Protein AF-A0A646KCJ1-F1 (afdb_monomer_lite)

Sequence (82 aa):
MIVLVRCQGKGTIKVTVRPVNSSFPLDCVDGEVVTTYNQLALRGVEKKGTVSVQAPSGVRWSMTIGRGEPASLHDSGDPVSP

Secondary structure (DSSP, 8-state):
-EEEEEEESSEEEEEEEGGGTEEEEEEE-SSS-EEEEEE---TTTTS---EEEE--TT-EEEEEEE-SS------S------

Organism: Streptomyces jumonjinensis (NCBI:txid1945)

pLDDT: mean 76.86, std 16.55, range [38.06, 97.38]

Radius of gyration: 15.24 Å; chains: 1; bounding box: 27×44×32 Å

Structure (mmCIF, N/CA/C/O backbone):
data_AF-A0A646KCJ1-F1
#
_entry.id   AF-A0A646KCJ1-F1
#
loop_
_atom_site.group_PDB
_atom_site.id
_atom_site.type_symbol
_atom_site.label_atom_id
_atom_site.label_alt_id
_atom_site.label_comp_id
_atom_site.label_asym_id
_atom_site.label_entity_id
_atom_site.label_seq_id
_atom_site.pdbx_PDB_ins_code
_atom_site.Cartn_x
_atom_site.Cartn_y
_atom_site.Cartn_z
_atom_site.occupancy
_atom_site.B_iso_or_equiv
_atom_site.auth_seq_id
_atom_site.auth_comp_id
_atom_site.auth_asym_id
_atom_site.auth_atom_id
_atom_site.pdbx_PDB_model_num
ATOM 1 N N . MET A 1 1 ? 6.382 -4.330 -13.810 1.00 74.88 1 MET A N 1
ATOM 2 C CA . MET A 1 1 ? 6.478 -4.173 -12.340 1.00 74.88 1 MET A CA 1
ATOM 3 C C . MET A 1 1 ? 5.223 -4.745 -11.736 1.00 74.88 1 MET A C 1
ATOM 5 O O . MET A 1 1 ? 4.154 -4.587 -12.311 1.00 74.88 1 MET A O 1
ATOM 9 N N . ILE A 1 2 ? 5.364 -5.401 -10.596 1.00 77.25 2 ILE A N 1
ATOM 10 C CA . ILE A 1 2 ? 4.274 -6.064 -9.891 1.00 77.25 2 ILE A CA 1
ATOM 11 C C . ILE A 1 2 ? 4.089 -5.340 -8.561 1.00 77.25 2 ILE A C 1
ATOM 13 O O . ILE A 1 2 ? 5.074 -5.130 -7.851 1.00 77.25 2 ILE A O 1
ATOM 17 N N . VAL A 1 3 ? 2.852 -4.952 -8.244 1.00 80.94 3 VAL A N 1
ATOM 18 C CA . VAL A 1 3 ? 2.478 -4.404 -6.937 1.00 80.94 3 VAL A CA 1
ATOM 19 C C . VAL A 1 3 ? 1.349 -5.263 -6.383 1.00 80.94 3 VAL A C 1
ATOM 21 O O . VAL A 1 3 ? 0.208 -5.190 -6.836 1.00 80.94 3 VAL A O 1
ATOM 24 N N . LEU A 1 4 ? 1.683 -6.099 -5.405 1.00 84.38 4 LEU A N 1
ATOM 25 C CA . LEU A 1 4 ? 0.710 -6.907 -4.678 1.00 84.38 4 LEU A CA 1
ATOM 26 C C . LEU A 1 4 ? 0.498 -6.268 -3.314 1.00 84.38 4 LEU A C 1
ATOM 28 O O . LEU A 1 4 ? 1.466 -5.974 -2.611 1.00 84.38 4 LEU A O 1
ATOM 32 N N . VAL A 1 5 ? -0.760 -6.046 -2.952 1.00 88.44 5 VAL A N 1
ATOM 33 C CA . VAL A 1 5 ? -1.126 -5.446 -1.671 1.00 88.44 5 VAL A CA 1
ATOM 34 C C . VAL A 1 5 ? -2.099 -6.360 -0.958 1.00 88.44 5 VAL A C 1
ATOM 36 O O . VAL A 1 5 ? -3.077 -6.822 -1.542 1.00 88.44 5 VAL A O 1
ATOM 39 N N . ARG A 1 6 ? -1.815 -6.629 0.312 1.00 89.31 6 ARG A N 1
ATOM 40 C CA . ARG A 1 6 ? -2.728 -7.329 1.211 1.00 89.31 6 ARG A CA 1
ATOM 41 C C . ARG A 1 6 ? -3.137 -6.377 2.311 1.00 89.31 6 ARG A C 1
ATOM 43 O O . ARG A 1 6 ? -2.286 -5.652 2.829 1.00 89.31 6 ARG A O 1
ATOM 50 N N . CYS A 1 7 ? -4.404 -6.400 2.686 1.00 92.81 7 CYS A N 1
ATOM 51 C CA . CYS A 1 7 ? -4.869 -5.652 3.838 1.00 92.81 7 CYS A CA 1
ATOM 52 C C . CYS A 1 7 ? -5.943 -6.395 4.623 1.00 92.81 7 CYS A C 1
ATOM 54 O O . CYS A 1 7 ? -6.659 -7.240 4.093 1.00 92.81 7 CYS A O 1
ATOM 56 N N . GLN A 1 8 ? -6.012 -6.076 5.910 1.00 91.69 8 GLN A N 1
ATOM 57 C CA . GLN A 1 8 ? -6.979 -6.616 6.850 1.00 91.69 8 GLN A CA 1
ATOM 58 C C . GLN A 1 8 ? -7.355 -5.542 7.866 1.00 91.69 8 GLN A C 1
ATOM 60 O O . GLN A 1 8 ? -6.483 -4.838 8.386 1.00 91.69 8 GLN A O 1
ATOM 65 N N . GLY A 1 9 ? -8.639 -5.491 8.198 1.00 91.94 9 GLY A N 1
ATOM 66 C CA . GLY A 1 9 ? -9.215 -4.493 9.087 1.00 91.94 9 GLY A CA 1
ATOM 67 C C . GLY A 1 9 ? -10.094 -3.536 8.298 1.00 91.94 9 GLY A C 1
ATOM 68 O O . GLY A 1 9 ? -9.790 -3.214 7.149 1.00 91.94 9 GLY A O 1
ATOM 69 N N . LYS A 1 10 ? -11.186 -3.082 8.907 1.00 93.38 10 LYS A N 1
ATOM 70 C CA . LYS A 1 10 ? -12.154 -2.197 8.264 1.00 93.38 10 LYS A CA 1
ATOM 71 C C . LYS A 1 10 ? -11.535 -0.842 7.922 1.00 93.38 10 LYS A C 1
ATOM 73 O O . LYS A 1 10 ? -11.157 -0.068 8.802 1.00 93.38 10 LYS A O 1
ATOM 78 N N . GLY A 1 11 ? -11.502 -0.524 6.633 1.00 93.69 11 GLY A N 1
ATOM 79 C CA . GLY A 1 11 ? -11.095 0.785 6.134 1.00 93.69 11 GLY A CA 1
ATOM 80 C C . GLY A 1 11 ? -10.627 0.736 4.688 1.00 93.69 11 GLY A C 1
ATOM 81 O O . GLY A 1 11 ? -10.463 -0.333 4.114 1.00 93.69 11 GLY A O 1
ATOM 82 N N . THR A 1 12 ? -10.379 1.901 4.101 1.00 94.94 12 THR A N 1
ATOM 83 C CA . THR A 1 12 ? -9.863 2.001 2.731 1.00 94.94 12 THR A CA 1
ATOM 84 C C . THR A 1 12 ? -8.407 2.434 2.775 1.00 94.94 12 THR A C 1
ATOM 86 O O . THR A 1 12 ? -8.077 3.458 3.380 1.00 94.94 12 THR A O 1
ATOM 89 N N . ILE A 1 13 ? -7.529 1.679 2.119 1.00 94.75 13 ILE A N 1
ATOM 90 C CA . ILE A 1 13 ? -6.148 2.105 1.881 1.00 94.75 13 ILE A CA 1
ATOM 91 C C . ILE A 1 13 ? -6.032 2.746 0.501 1.00 94.75 13 ILE A C 1
ATOM 93 O O . ILE A 1 13 ? -6.727 2.368 -0.440 1.00 94.75 13 ILE A O 1
ATOM 97 N N . LYS A 1 14 ? -5.116 3.701 0.356 1.00 95.38 14 LYS A N 1
ATOM 98 C CA . LYS A 1 14 ? -4.781 4.311 -0.932 1.00 95.38 14 LYS A CA 1
ATOM 99 C C . LYS A 1 14 ? -3.343 3.993 -1.293 1.00 95.38 14 LYS A C 1
ATOM 101 O O . LYS A 1 14 ? -2.418 4.323 -0.547 1.00 95.38 14 LYS A O 1
ATOM 106 N N . VAL A 1 15 ? -3.160 3.394 -2.463 1.00 92.12 15 VAL A N 1
ATOM 107 C CA . VAL A 1 15 ? -1.841 3.091 -3.016 1.00 92.12 15 VAL A CA 1
ATOM 108 C C . VAL A 1 15 ? -1.547 4.081 -4.132 1.00 92.12 15 VAL A C 1
ATOM 110 O O . VAL A 1 15 ? -2.387 4.324 -4.999 1.00 92.12 15 VAL A O 1
ATOM 113 N N . THR A 1 16 ? -0.349 4.658 -4.116 1.00 92.06 16 THR A N 1
ATOM 114 C CA . THR A 1 16 ? 0.114 5.593 -5.148 1.00 92.06 16 THR A CA 1
ATOM 115 C C . THR A 1 16 ? 1.442 5.117 -5.712 1.00 92.06 16 THR A C 1
ATOM 117 O O . THR A 1 16 ? 2.405 4.923 -4.971 1.00 92.06 16 THR A O 1
ATOM 120 N N . VAL A 1 17 ? 1.502 4.976 -7.034 1.00 87.12 17 VAL A N 1
ATOM 121 C CA . VAL A 1 17 ? 2.660 4.513 -7.799 1.00 87.12 17 VAL A CA 1
ATOM 122 C C . VAL A 1 17 ? 3.145 5.667 -8.6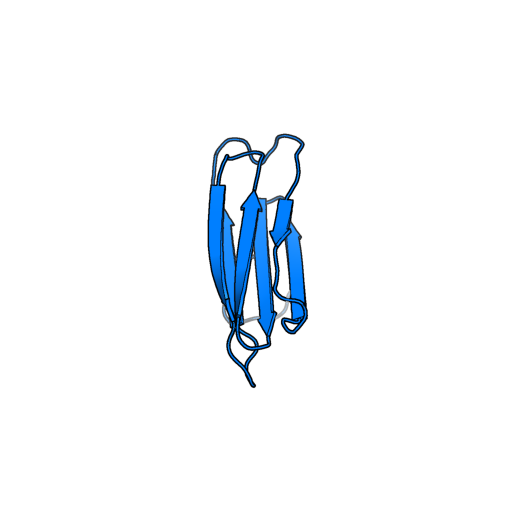75 1.00 87.12 17 VAL A C 1
ATOM 124 O O . VAL A 1 17 ? 2.686 5.858 -9.804 1.00 87.12 17 VAL A O 1
ATOM 127 N N . ARG A 1 18 ? 4.078 6.464 -8.138 1.00 86.75 18 ARG A N 1
ATOM 128 C CA . ARG A 1 18 ? 4.550 7.704 -8.778 1.00 86.75 18 ARG A CA 1
ATOM 129 C C . ARG A 1 18 ? 5.177 7.519 -10.170 1.00 86.75 18 ARG A C 1
ATOM 131 O O . ARG A 1 18 ? 4.874 8.346 -11.021 1.00 86.75 18 ARG A O 1
ATOM 138 N N . PRO A 1 19 ? 5.978 6.470 -10.462 1.00 81.81 19 PRO A N 1
ATOM 139 C CA . PRO A 1 19 ? 6.582 6.290 -11.791 1.00 81.81 19 PRO A CA 1
ATOM 140 C C . PRO A 1 19 ? 5.601 6.293 -12.969 1.00 81.81 19 PRO A C 1
ATOM 142 O O . PRO A 1 19 ? 5.988 6.624 -14.085 1.00 81.81 19 PRO A O 1
ATOM 145 N N . VAL A 1 20 ? 4.345 5.915 -12.720 1.00 79.19 20 VAL A N 1
ATOM 146 C CA . VAL A 1 20 ? 3.294 5.784 -13.740 1.00 79.19 20 VAL A CA 1
ATOM 147 C C . VAL A 1 20 ? 2.068 6.643 -13.431 1.00 79.19 20 VAL A C 1
ATOM 149 O O . VAL A 1 20 ? 1.017 6.432 -14.022 1.00 79.19 20 VAL A O 1
ATOM 152 N N . ASN A 1 21 ? 2.186 7.588 -12.488 1.00 84.31 21 ASN A N 1
ATOM 153 C CA . ASN A 1 21 ? 1.097 8.470 -12.047 1.00 84.31 21 ASN A CA 1
ATOM 154 C C . ASN A 1 21 ? -0.220 7.733 -11.732 1.00 84.31 21 ASN A C 1
ATOM 156 O O . ASN A 1 21 ? -1.304 8.273 -11.932 1.00 84.31 21 ASN A O 1
ATOM 160 N N . SER A 1 22 ? -0.127 6.500 -11.228 1.00 84.56 22 SER A N 1
ATOM 161 C CA . SER A 1 22 ? -1.295 5.670 -10.930 1.00 84.56 22 SER A CA 1
ATOM 162 C C . SER A 1 22 ? -1.616 5.716 -9.443 1.00 84.56 22 SER A C 1
ATOM 164 O O . SER A 1 22 ? -0.717 5.654 -8.601 1.00 84.56 22 SER A O 1
ATOM 166 N N . SER A 1 23 ? -2.900 5.770 -9.104 1.00 89.38 23 SER A N 1
ATOM 167 C CA . SER A 1 23 ? -3.372 5.595 -7.735 1.00 89.38 23 SER A CA 1
ATOM 168 C C . SER A 1 23 ? -4.683 4.829 -7.730 1.00 89.38 23 SER A C 1
ATOM 170 O O . SER A 1 23 ? -5.544 5.082 -8.566 1.00 89.38 23 SER A O 1
ATOM 172 N N . PHE A 1 24 ? -4.821 3.895 -6.795 1.00 86.31 24 PHE A N 1
ATOM 173 C CA . PHE A 1 24 ? -6.028 3.094 -6.645 1.00 86.31 24 PHE A CA 1
ATOM 174 C C . PHE A 1 24 ? -6.381 2.938 -5.160 1.00 86.31 24 PHE A C 1
ATOM 176 O O . PHE A 1 24 ? -5.475 2.749 -4.333 1.00 86.31 24 PHE A O 1
ATOM 183 N N . PRO A 1 25 ? -7.671 3.061 -4.802 1.00 91.75 25 PRO A N 1
ATOM 184 C CA . PRO A 1 25 ? -8.153 2.669 -3.489 1.00 91.75 25 PRO A CA 1
ATOM 185 C C . PRO A 1 25 ? -8.248 1.141 -3.398 1.00 91.75 25 PRO A C 1
ATOM 187 O O . PRO A 1 25 ? -8.429 0.459 -4.407 1.00 91.75 25 PRO A O 1
ATOM 190 N N . LEU A 1 26 ? -8.139 0.617 -2.183 1.00 90.12 26 LEU A N 1
ATOM 191 C CA . LEU A 1 26 ? -8.488 -0.758 -1.862 1.00 90.12 26 LEU A CA 1
ATOM 192 C C . LEU A 1 26 ? -9.299 -0.778 -0.571 1.00 90.12 26 LEU A C 1
ATOM 194 O O . LEU A 1 26 ? -8.821 -0.312 0.466 1.00 90.12 26 LEU A O 1
ATOM 198 N N . ASP A 1 27 ? -10.504 -1.331 -0.651 1.00 91.62 27 ASP A N 1
ATOM 199 C CA . ASP A 1 27 ? -11.358 -1.543 0.508 1.00 91.62 27 ASP A CA 1
ATOM 200 C C . ASP A 1 27 ? -10.937 -2.814 1.245 1.00 91.62 27 ASP A C 1
ATOM 202 O O . ASP A 1 27 ? -10.843 -3.903 0.676 1.00 91.62 27 ASP A O 1
ATOM 206 N N . CYS A 1 28 ? -10.660 -2.644 2.531 1.00 89.81 28 CYS A N 1
ATOM 207 C CA . CYS A 1 28 ? -10.239 -3.680 3.453 1.00 89.81 28 CYS A CA 1
ATOM 208 C C . CYS A 1 28 ? -11.398 -3.963 4.409 1.00 89.81 28 CYS A C 1
ATOM 210 O O . CYS A 1 28 ? -12.029 -3.042 4.942 1.00 89.81 28 CYS A O 1
ATOM 212 N N . VAL A 1 29 ? -11.692 -5.243 4.611 1.00 87.44 29 VAL A N 1
ATOM 213 C CA . VAL A 1 29 ? -12.781 -5.691 5.482 1.00 87.44 29 VAL A CA 1
ATOM 214 C C . VAL A 1 29 ? -12.228 -6.285 6.776 1.00 87.44 29 VAL A C 1
ATOM 216 O O . VAL A 1 29 ? -11.067 -6.697 6.858 1.00 87.44 29 VAL A O 1
ATOM 219 N N . ASP A 1 30 ? -13.055 -6.286 7.819 1.00 81.38 30 ASP A N 1
ATOM 220 C CA . ASP A 1 30 ? -12.728 -6.955 9.077 1.00 81.38 30 ASP A CA 1
ATOM 221 C C . ASP A 1 30 ? -12.820 -8.474 8.925 1.00 81.38 30 ASP A C 1
ATOM 223 O O . ASP A 1 30 ? -13.624 -8.991 8.156 1.00 81.38 30 ASP A O 1
ATOM 227 N N . GLY A 1 31 ? -11.995 -9.197 9.684 1.00 72.56 31 GLY A N 1
ATOM 228 C CA . GLY A 1 31 ? -12.027 -10.663 9.737 1.00 72.56 31 GLY A CA 1
ATOM 229 C C . GLY A 1 31 ? -11.395 -11.378 8.538 1.00 72.56 31 GLY A C 1
ATOM 230 O O . GLY A 1 31 ? -10.938 -12.504 8.705 1.00 72.56 31 GLY A O 1
ATOM 231 N N . GLU A 1 32 ? -11.254 -10.720 7.386 1.00 76.75 32 GLU A N 1
ATOM 232 C CA . GLU A 1 32 ? -10.690 -11.315 6.169 1.00 76.75 32 GLU A CA 1
ATOM 233 C C . GLU A 1 32 ? -9.478 -10.536 5.650 1.00 76.75 32 GLU A C 1
ATOM 235 O O . GLU A 1 32 ? -9.387 -9.313 5.762 1.00 76.75 32 GLU A O 1
ATOM 240 N N . VAL A 1 33 ? -8.519 -11.258 5.070 1.00 74.69 33 VAL A N 1
ATOM 241 C CA . VAL A 1 33 ? -7.389 -10.639 4.372 1.00 74.69 33 VAL A CA 1
ATOM 242 C C . VAL A 1 33 ? -7.776 -10.457 2.911 1.00 74.69 33 VAL A C 1
ATOM 244 O O . VAL A 1 33 ? -7.796 -11.419 2.143 1.00 74.69 33 VAL A O 1
ATOM 247 N N . VAL A 1 34 ? -8.014 -9.214 2.505 1.00 74.88 34 VAL A N 1
ATOM 248 C CA . VAL A 1 34 ? -8.227 -8.869 1.100 1.00 74.88 34 VAL A CA 1
ATOM 249 C C . VAL A 1 34 ? -6.866 -8.774 0.424 1.00 74.88 34 VAL A C 1
ATOM 251 O O . VAL A 1 34 ? -6.004 -7.991 0.828 1.00 74.88 34 VAL A O 1
ATOM 254 N N . THR A 1 35 ? -6.654 -9.586 -0.610 1.00 70.50 35 THR A N 1
ATOM 255 C CA . THR A 1 35 ? -5.459 -9.503 -1.456 1.00 70.50 35 THR A CA 1
ATOM 256 C C . THR A 1 35 ? -5.842 -8.893 -2.787 1.00 70.50 35 THR A C 1
ATOM 258 O O . THR A 1 35 ? -6.662 -9.445 -3.510 1.00 70.50 35 THR A O 1
ATOM 261 N N . THR A 1 36 ? -5.216 -7.775 -3.133 1.00 69.19 36 THR A N 1
ATOM 262 C CA . THR A 1 36 ? -5.313 -7.202 -4.472 1.00 69.19 36 THR A CA 1
ATOM 263 C C . THR A 1 36 ? -3.993 -7.346 -5.193 1.00 69.19 36 THR A C 1
ATOM 265 O O . THR A 1 36 ? -2.937 -6.899 -4.733 1.00 69.19 36 THR A O 1
ATOM 268 N N . TYR A 1 37 ? -4.076 -7.980 -6.354 1.00 63.34 37 TYR A N 1
ATOM 269 C CA . TYR A 1 37 ? -2.977 -8.127 -7.282 1.00 63.34 37 TYR A CA 1
ATOM 270 C C . TYR A 1 37 ? -3.131 -7.100 -8.399 1.00 63.34 37 TYR A C 1
ATOM 272 O O . TYR A 1 37 ? -3.891 -7.309 -9.341 1.00 63.34 37 TYR A O 1
ATOM 280 N N . ASN A 1 38 ? -2.411 -5.982 -8.295 1.00 61.31 38 ASN A N 1
ATOM 281 C CA . ASN A 1 38 ? -2.372 -5.000 -9.368 1.00 61.31 38 ASN A CA 1
ATOM 282 C C . ASN A 1 38 ? -1.102 -5.201 -10.188 1.00 61.31 38 ASN A C 1
ATOM 284 O O . ASN A 1 38 ? -0.007 -4.732 -9.853 1.00 61.31 38 ASN A O 1
ATOM 288 N N . GLN A 1 39 ? -1.264 -5.903 -11.306 1.00 59.28 39 GLN A N 1
ATOM 289 C CA . GLN A 1 39 ? -0.242 -5.957 -12.334 1.00 59.28 39 GLN A CA 1
ATOM 290 C C . GLN A 1 39 ? -0.309 -4.686 -13.172 1.00 59.28 39 GLN A C 1
ATOM 292 O O . GLN A 1 39 ? -1.131 -4.531 -14.071 1.00 59.28 39 GLN A O 1
ATOM 297 N N . LEU A 1 40 ? 0.603 -3.765 -12.886 1.00 61.03 40 LEU A N 1
ATOM 298 C CA . LEU A 1 40 ? 0.775 -2.569 -13.693 1.00 61.03 40 LEU A CA 1
ATOM 299 C C . LEU A 1 40 ? 1.733 -2.907 -14.841 1.00 61.03 40 LEU A C 1
ATOM 301 O O . LEU A 1 40 ? 2.948 -2.702 -14.752 1.00 61.03 40 LEU A O 1
ATOM 305 N N . ALA A 1 41 ? 1.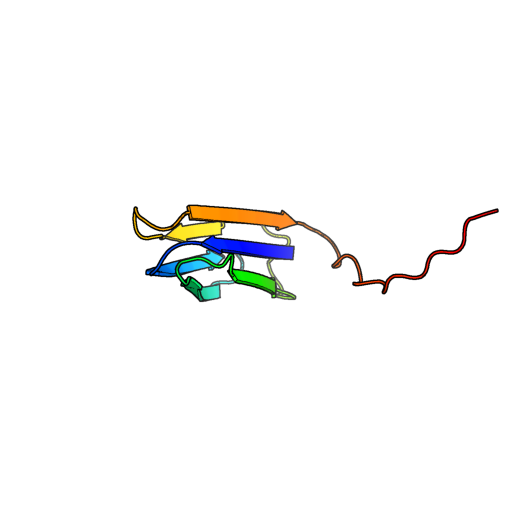175 -3.443 -15.928 1.00 55.34 41 ALA A N 1
ATOM 306 C CA . ALA A 1 41 ? 1.841 -3.534 -17.228 1.00 55.34 41 ALA A CA 1
ATOM 307 C C . ALA A 1 41 ? 1.843 -2.148 -17.899 1.00 55.34 41 ALA A C 1
ATOM 309 O O . ALA A 1 41 ? 1.190 -1.916 -18.911 1.00 55.34 41 ALA A O 1
ATOM 310 N N . LEU A 1 42 ? 2.522 -1.185 -17.274 1.00 55.50 42 LEU A N 1
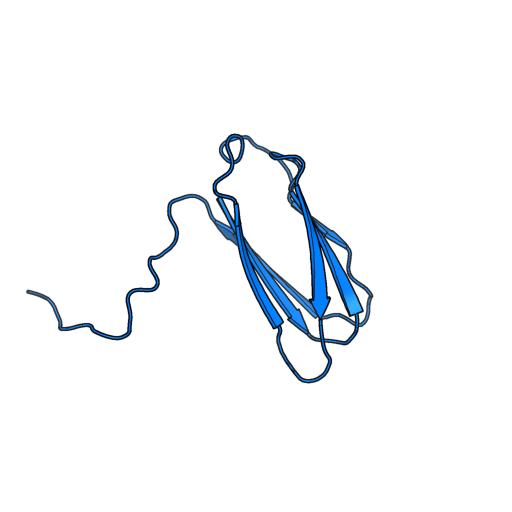ATOM 311 C CA . LEU A 1 42 ? 2.535 0.214 -17.697 1.00 55.50 42 LEU A CA 1
ATOM 312 C C . LEU A 1 42 ? 3.954 0.625 -18.098 1.00 55.50 42 LEU A C 1
ATOM 314 O O . LEU A 1 42 ? 4.923 0.268 -17.429 1.00 55.50 42 LEU A O 1
ATOM 318 N N . ARG A 1 43 ? 4.083 1.388 -19.189 1.00 55.91 43 ARG A N 1
ATOM 319 C CA . ARG A 1 43 ? 5.362 1.990 -19.606 1.00 55.91 43 ARG A CA 1
ATOM 320 C C . ARG A 1 43 ? 5.836 2.963 -18.515 1.00 55.91 43 ARG A C 1
ATOM 322 O O . ARG A 1 43 ? 5.031 3.756 -18.036 1.00 55.91 43 ARG A O 1
ATOM 329 N N . GLY A 1 44 ? 7.112 2.931 -18.125 1.00 61.03 44 GLY A N 1
ATOM 330 C CA . GLY A 1 44 ? 7.682 3.816 -17.097 1.00 61.03 44 GLY A CA 1
ATOM 331 C C . GLY A 1 44 ? 8.045 3.131 -15.777 1.00 61.03 44 GLY A C 1
ATOM 332 O O . GLY A 1 44 ? 8.700 3.745 -14.936 1.00 61.03 44 GLY A O 1
ATOM 333 N N . VAL A 1 45 ? 7.673 1.864 -15.584 1.00 65.50 45 VAL A N 1
ATOM 334 C CA . VAL A 1 45 ? 7.943 1.103 -14.349 1.00 65.50 45 VAL A CA 1
ATOM 335 C C . VAL A 1 45 ? 9.399 0.644 -14.196 1.00 65.50 45 VAL A C 1
ATOM 337 O O . VAL A 1 45 ? 9.818 0.230 -13.118 1.00 65.50 45 VAL A O 1
ATOM 340 N N . GLU A 1 46 ? 10.172 0.715 -15.274 1.00 68.56 46 GLU A N 1
ATOM 341 C CA . GLU A 1 46 ? 11.624 0.541 -15.322 1.00 68.56 46 GLU A CA 1
ATOM 342 C C . GLU A 1 46 ? 12.389 1.720 -14.697 1.00 68.56 46 GLU A C 1
ATOM 344 O O . GLU A 1 46 ? 13.560 1.588 -14.332 1.00 68.56 46 GLU A O 1
ATOM 349 N N . LYS A 1 47 ? 11.730 2.872 -14.534 1.00 71.94 47 LYS A N 1
ATOM 350 C CA . LYS A 1 47 ? 12.329 4.068 -13.941 1.00 71.94 47 LYS A CA 1
ATOM 351 C C . LYS A 1 47 ? 12.325 3.975 -12.417 1.00 71.94 47 LYS A C 1
ATOM 353 O O . LYS A 1 47 ? 11.422 3.412 -11.799 1.00 71.94 47 LYS A O 1
ATOM 358 N N . LYS A 1 48 ? 13.333 4.586 -11.787 1.00 77.00 48 LYS A N 1
ATOM 359 C CA . LYS A 1 48 ? 13.349 4.778 -10.331 1.00 77.00 48 LYS A CA 1
ATOM 360 C C . LYS A 1 48 ? 12.126 5.595 -9.906 1.00 77.00 48 LYS A C 1
ATOM 362 O O . LYS A 1 48 ? 11.765 6.568 -10.561 1.00 77.00 48 LYS A O 1
ATOM 367 N N . GLY A 1 49 ? 11.552 5.253 -8.762 1.00 81.62 49 GLY A N 1
ATOM 368 C CA . GLY A 1 49 ? 10.573 6.099 -8.095 1.00 81.62 49 GLY A CA 1
ATOM 369 C C . GLY A 1 49 ? 10.042 5.451 -6.832 1.00 81.62 49 GLY A C 1
ATOM 370 O O . GLY A 1 49 ? 10.674 4.559 -6.270 1.00 81.62 49 GLY A O 1
ATOM 371 N N . THR A 1 50 ? 8.895 5.933 -6.365 1.00 88.00 50 THR A N 1
ATOM 372 C CA . THR A 1 50 ? 8.361 5.562 -5.053 1.00 88.00 50 THR A CA 1
ATOM 373 C C . THR A 1 50 ? 6.945 5.025 -5.169 1.00 88.00 50 THR A C 1
ATOM 375 O O . THR A 1 50 ? 6.118 5.575 -5.903 1.00 88.00 50 THR A O 1
ATOM 378 N N . VAL A 1 51 ? 6.669 4.000 -4.370 1.00 88.62 51 VAL A N 1
ATOM 379 C CA . VAL A 1 51 ? 5.316 3.567 -4.032 1.00 88.62 51 VAL A CA 1
ATOM 380 C C . VAL A 1 51 ? 5.025 4.023 -2.607 1.00 88.62 51 VAL A C 1
ATOM 382 O O . VAL A 1 51 ? 5.875 3.883 -1.731 1.00 88.62 51 VAL A O 1
ATOM 385 N N . SER A 1 52 ? 3.854 4.608 -2.375 1.00 93.25 52 SER A N 1
ATOM 386 C CA . SER A 1 52 ? 3.418 5.035 -1.042 1.00 93.25 52 SER A CA 1
ATOM 387 C C . SER A 1 52 ? 2.042 4.477 -0.717 1.00 93.25 52 SER A C 1
ATOM 389 O O . SER A 1 52 ? 1.180 4.425 -1.597 1.00 93.25 52 SER A O 1
ATOM 391 N N . VAL A 1 53 ? 1.844 4.124 0.552 1.00 93.81 53 VAL A N 1
ATOM 392 C CA . VAL A 1 53 ? 0.574 3.642 1.101 1.00 93.81 53 VAL A CA 1
ATOM 393 C C . VAL A 1 53 ? 0.080 4.639 2.137 1.00 93.81 53 VAL A C 1
ATOM 395 O O . VAL A 1 53 ? 0.838 5.061 3.007 1.00 93.81 53 VAL A O 1
ATOM 398 N N . GLN A 1 54 ? -1.191 5.010 2.036 1.00 97.38 54 GLN A N 1
ATOM 399 C CA . GLN A 1 54 ? -1.923 5.700 3.092 1.00 97.38 54 GLN A CA 1
ATOM 400 C C . GLN A 1 54 ? -2.978 4.737 3.624 1.00 97.38 54 GLN A C 1
ATOM 402 O O . GLN A 1 54 ? -3.761 4.200 2.841 1.00 97.38 54 GLN A O 1
ATOM 407 N N . ALA A 1 55 ? -2.973 4.500 4.933 1.00 95.31 55 ALA A N 1
ATOM 408 C CA . ALA A 1 55 ? -3.863 3.549 5.582 1.00 95.31 55 ALA A CA 1
ATOM 409 C C . ALA A 1 55 ? -4.369 4.109 6.922 1.00 95.31 55 ALA A C 1
ATOM 411 O O . ALA A 1 55 ? -3.601 4.781 7.619 1.00 95.31 55 ALA A O 1
ATOM 412 N N . PRO A 1 56 ? -5.627 3.828 7.305 1.00 96.19 56 PRO A 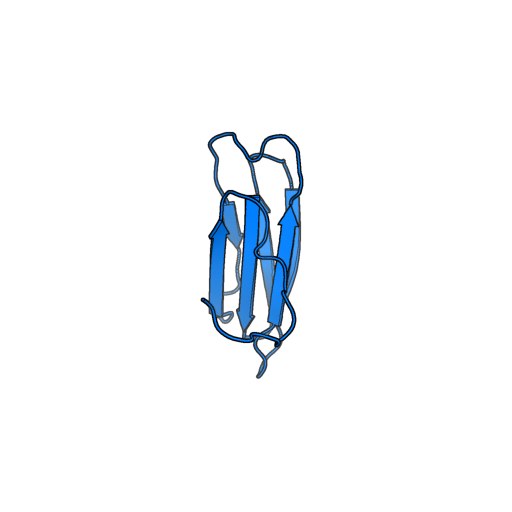N 1
ATOM 413 C CA . PRO A 1 56 ? -6.103 4.060 8.664 1.00 96.19 56 PRO A CA 1
ATOM 414 C C . PRO A 1 56 ? -5.273 3.265 9.680 1.00 96.19 56 PRO A C 1
ATOM 416 O O . PRO A 1 56 ? -4.812 2.165 9.383 1.00 96.19 56 PRO A O 1
ATOM 419 N N . SER A 1 57 ? -5.131 3.781 10.903 1.00 93.56 57 SER A N 1
ATOM 420 C CA . SER A 1 57 ? -4.310 3.152 11.953 1.00 93.56 57 SER A CA 1
ATOM 421 C C . SER A 1 57 ? -4.780 1.751 12.364 1.00 93.56 57 SER A C 1
ATOM 423 O O . SER A 1 57 ? -3.967 0.949 12.814 1.00 93.56 57 SER A O 1
ATOM 425 N N . GLY A 1 58 ? -6.070 1.443 12.195 1.00 92.44 58 GLY A N 1
ATOM 426 C CA . GLY A 1 58 ? -6.645 0.122 12.470 1.00 92.44 58 GLY A CA 1
ATOM 427 C C . GLY A 1 58 ? -6.451 -0.914 11.356 1.00 92.44 58 GLY A C 1
ATOM 428 O O . GLY A 1 58 ? -6.772 -2.082 11.561 1.00 92.44 58 GLY A O 1
ATOM 429 N N . VAL A 1 59 ? -5.932 -0.520 10.188 1.00 94.12 59 VAL A N 1
ATOM 430 C CA . VAL A 1 59 ? -5.743 -1.424 9.046 1.00 94.12 59 VAL A CA 1
ATOM 431 C C . VAL A 1 59 ? -4.314 -1.948 9.031 1.00 94.12 59 VAL A C 1
ATOM 433 O O . VAL A 1 59 ? -3.349 -1.191 8.902 1.00 94.12 59 VAL A O 1
ATOM 436 N N . ARG A 1 60 ? -4.170 -3.272 9.096 1.00 93.31 60 ARG A N 1
ATOM 437 C CA . ARG A 1 60 ? -2.891 -3.947 8.864 1.00 93.31 60 ARG A CA 1
ATOM 438 C C . ARG A 1 60 ? -2.726 -4.183 7.376 1.00 93.31 60 ARG A C 1
ATOM 440 O O . ARG A 1 60 ? -3.659 -4.624 6.708 1.00 93.31 60 ARG A O 1
ATOM 447 N N . TRP A 1 61 ? -1.534 -3.929 6.858 1.00 93.56 61 TRP A N 1
ATOM 448 C CA . TRP A 1 61 ? -1.253 -4.096 5.441 1.00 93.56 61 TRP A CA 1
ATOM 449 C C . TRP A 1 61 ? 0.164 -4.606 5.208 1.00 93.56 61 TRP A C 1
ATOM 451 O O . TRP A 1 61 ? 1.063 -4.415 6.027 1.00 93.56 61 TRP A O 1
ATOM 461 N N . SER A 1 62 ? 0.354 -5.253 4.066 1.00 92.50 62 SER A N 1
ATOM 462 C CA . SER A 1 62 ? 1.665 -5.610 3.538 1.00 92.50 62 SER A CA 1
ATOM 463 C C . SER A 1 62 ? 1.696 -5.385 2.031 1.00 92.50 62 SER A C 1
ATOM 465 O O . SER A 1 62 ? 0.663 -5.377 1.356 1.00 92.50 62 SER A O 1
ATOM 467 N N . MET A 1 63 ? 2.894 -5.151 1.500 1.00 89.38 63 MET A N 1
ATOM 468 C CA . MET A 1 63 ? 3.101 -4.872 0.085 1.00 89.38 63 MET A CA 1
ATOM 469 C C . MET A 1 63 ? 4.312 -5.634 -0.440 1.00 89.38 63 MET A C 1
ATOM 471 O O . MET A 1 63 ? 5.369 -5.650 0.189 1.00 89.38 63 MET A O 1
ATOM 475 N N . THR A 1 64 ? 4.166 -6.201 -1.632 1.00 86.12 64 THR A N 1
ATOM 476 C CA . THR A 1 64 ? 5.258 -6.791 -2.404 1.00 86.12 64 THR A CA 1
ATOM 477 C C . THR A 1 64 ? 5.465 -5.979 -3.673 1.00 86.12 64 THR A C 1
ATOM 479 O O . THR A 1 64 ? 4.512 -5.709 -4.407 1.00 86.12 64 THR A O 1
ATOM 482 N N . ILE A 1 65 ? 6.719 -5.605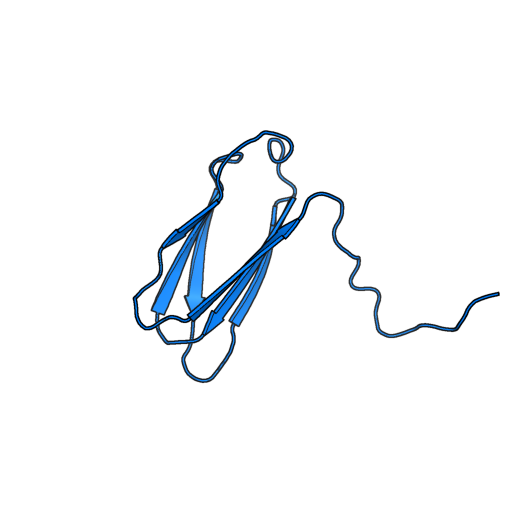 -3.936 1.00 83.75 65 ILE A N 1
ATOM 483 C CA . ILE A 1 65 ? 7.126 -4.901 -5.153 1.00 83.75 65 ILE A CA 1
ATOM 484 C C . ILE A 1 65 ? 8.108 -5.788 -5.913 1.00 83.75 65 ILE A C 1
ATOM 486 O O . ILE A 1 65 ? 9.173 -6.122 -5.398 1.00 83.75 65 ILE A O 1
ATOM 490 N N . GLY A 1 66 ? 7.752 -6.146 -7.145 1.00 78.56 66 GLY A N 1
ATOM 491 C CA . GLY A 1 66 ? 8.572 -6.974 -8.029 1.00 78.56 66 GLY A CA 1
ATOM 492 C C . GLY A 1 66 ? 8.890 -6.289 -9.358 1.00 78.56 66 GLY A C 1
ATOM 493 O O . GLY A 1 66 ? 8.117 -5.468 -9.864 1.00 78.56 66 GLY A O 1
ATOM 494 N N . ARG A 1 67 ? 10.027 -6.654 -9.957 1.00 75.50 67 ARG A N 1
ATOM 495 C CA . ARG A 1 67 ? 10.361 -6.361 -11.361 1.00 75.50 67 ARG A CA 1
ATOM 496 C C . ARG A 1 67 ? 10.386 -7.679 -12.139 1.00 75.50 67 ARG A C 1
ATOM 498 O O . ARG A 1 67 ? 10.763 -8.689 -11.562 1.00 75.50 67 ARG A O 1
ATOM 505 N N . GLY A 1 68 ? 10.011 -7.646 -13.417 1.00 66.88 68 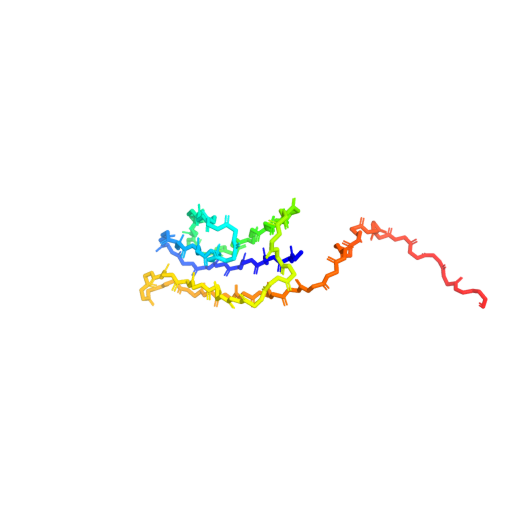GLY A N 1
ATOM 506 C CA . GLY A 1 68 ? 9.888 -8.838 -14.266 1.00 66.88 68 GLY A CA 1
ATOM 507 C C . GLY A 1 68 ? 8.446 -9.140 -14.677 1.00 66.88 68 GLY A C 1
ATOM 508 O O . GLY A 1 68 ? 7.528 -8.375 -14.350 1.00 66.88 68 GLY A O 1
ATOM 509 N N . GLU A 1 69 ? 8.281 -10.225 -15.431 1.00 61.00 69 GLU A N 1
ATOM 510 C CA . GLU A 1 69 ? 6.979 -10.814 -15.747 1.00 61.00 69 GLU A CA 1
ATOM 511 C C . GLU A 1 69 ? 6.356 -11.421 -14.479 1.00 61.00 69 GLU A C 1
ATOM 513 O O . GLU A 1 69 ? 7.088 -11.824 -13.568 1.00 61.00 69 GLU A O 1
ATOM 518 N N . PRO A 1 70 ? 5.016 -11.452 -14.361 1.00 55.62 70 PRO A N 1
ATOM 519 C CA . PRO A 1 70 ? 4.355 -12.228 -13.319 1.00 55.62 70 PRO A CA 1
ATOM 520 C C . PRO A 1 70 ? 4.885 -13.651 -13.323 1.00 55.62 70 PRO A C 1
ATOM 522 O O . PRO A 1 70 ? 5.071 -14.226 -14.395 1.00 55.62 70 PRO A O 1
ATOM 525 N N . ALA A 1 71 ? 5.017 -14.258 -12.144 1.00 53.38 71 ALA A N 1
ATOM 526 C CA . ALA A 1 71 ? 4.862 -15.699 -12.103 1.00 53.38 71 ALA A CA 1
ATOM 527 C C . ALA A 1 71 ? 3.493 -15.972 -12.732 1.00 53.38 71 ALA A C 1
ATOM 529 O O . ALA A 1 71 ? 2.472 -15.521 -12.202 1.00 53.38 71 ALA A O 1
ATOM 530 N N . SER A 1 72 ? 3.474 -16.613 -13.902 1.00 49.78 72 SER A N 1
ATOM 531 C CA . SER A 1 72 ? 2.265 -17.256 -14.389 1.00 49.78 72 SER A CA 1
ATOM 532 C C . SER A 1 72 ? 1.701 -18.020 -13.199 1.00 49.78 72 SER A C 1
ATOM 534 O O . SER A 1 72 ? 2.447 -18.763 -12.557 1.00 49.78 72 SER A O 1
ATOM 536 N N . LEU A 1 73 ? 0.426 -17.798 -12.869 1.00 47.59 73 LEU A N 1
ATOM 537 C CA . LEU A 1 73 ? -0.334 -18.740 -12.058 1.00 47.59 73 LEU A CA 1
ATOM 538 C C . LEU A 1 73 ? -0.364 -20.037 -12.875 1.00 47.59 73 LEU A C 1
ATOM 540 O O . LEU A 1 73 ? -1.322 -20.298 -13.593 1.00 47.59 73 LEU A O 1
ATOM 544 N N . HIS A 1 74 ? 0.749 -20.771 -12.880 1.00 38.06 74 HIS A N 1
ATOM 545 C CA . HIS A 1 74 ? 0.766 -22.135 -13.339 1.00 38.06 74 HIS A CA 1
ATOM 546 C C . HIS A 1 74 ? 0.040 -22.873 -12.235 1.00 38.06 74 HIS A C 1
ATOM 548 O O . HIS A 1 74 ? 0.519 -23.009 -11.107 1.00 38.06 74 HIS A O 1
ATOM 554 N N . ASP A 1 75 ? -1.207 -23.146 -12.582 1.00 47.66 75 ASP A N 1
ATOM 555 C CA . ASP A 1 75 ? -2.056 -24.173 -12.040 1.00 47.66 75 ASP A CA 1
ATOM 556 C C . ASP A 1 75 ? -1.225 -25.318 -11.453 1.00 47.66 75 ASP A C 1
ATOM 558 O O . ASP A 1 75 ? -0.267 -25.806 -12.055 1.00 47.66 75 ASP A O 1
ATOM 562 N N . SER A 1 76 ? -1.597 -25.688 -10.239 1.00 50.22 76 SER A N 1
ATOM 563 C CA . SER A 1 76 ? -1.263 -26.936 -9.571 1.00 50.22 76 SER A CA 1
ATOM 564 C C . SER A 1 76 ? -1.177 -28.103 -10.557 1.00 50.22 76 SER A C 1
ATOM 566 O O . SER A 1 76 ? -2.186 -28.688 -10.938 1.00 50.22 76 SER A O 1
ATOM 568 N N . GLY A 1 77 ? 0.044 -28.452 -10.952 1.00 49.09 77 GLY A N 1
ATOM 569 C CA . GLY A 1 77 ? 0.274 -29.510 -11.924 1.00 49.09 77 GLY A CA 1
ATOM 570 C C . GLY A 1 77 ? 1.742 -29.699 -12.267 1.00 49.09 77 GLY A C 1
ATOM 571 O O . GLY A 1 77 ? 2.082 -29.737 -13.444 1.00 49.09 77 GLY A O 1
ATOM 572 N N . ASP A 1 78 ? 2.616 -29.837 -11.267 1.00 44.81 78 ASP A N 1
ATOM 573 C CA . ASP A 1 78 ? 3.891 -30.512 -11.527 1.00 44.81 78 ASP A CA 1
ATOM 574 C C . ASP A 1 78 ? 3.597 -31.955 -11.972 1.00 44.81 78 ASP A C 1
ATOM 576 O O . ASP A 1 78 ? 2.785 -32.658 -11.358 1.00 44.81 78 ASP A O 1
ATOM 580 N N . PRO A 1 79 ? 4.345 -32.448 -12.965 1.00 51.19 79 PRO A N 1
ATOM 581 C CA . PRO A 1 79 ? 5.191 -33.576 -12.638 1.00 51.19 79 PRO A CA 1
ATOM 582 C C . PRO A 1 79 ? 6.668 -33.264 -12.867 1.00 51.19 79 PRO A C 1
ATOM 584 O O . PRO A 1 79 ? 7.075 -32.626 -13.835 1.00 51.19 79 PRO A O 1
ATOM 587 N N . VAL A 1 80 ? 7.423 -33.788 -11.908 1.00 60.06 80 VAL A N 1
ATOM 588 C CA . VAL A 1 80 ? 8.875 -33.873 -11.756 1.00 60.06 80 VAL A CA 1
ATOM 589 C C . VAL A 1 80 ? 9.654 -34.013 -13.072 1.00 60.06 80 VAL A C 1
ATOM 591 O O . VAL A 1 80 ? 9.259 -34.755 -13.967 1.00 60.06 80 VAL A O 1
ATOM 594 N N . SER A 1 81 ? 10.801 -33.324 -13.081 1.00 38.47 81 SER A N 1
ATOM 595 C CA . SER A 1 81 ? 12.029 -33.463 -13.881 1.00 38.47 81 SER A CA 1
ATOM 596 C C . SER A 1 81 ? 12.247 -34.740 -14.711 1.00 38.47 81 SER A C 1
ATOM 598 O O . SER A 1 81 ? 11.805 -35.836 -14.364 1.00 38.47 81 SER A O 1
ATOM 600 N N . PRO A 1 82 ? 13.141 -34.627 -15.704 1.00 47.97 82 PRO A N 1
ATOM 601 C CA . PRO A 1 82 ? 14.444 -35.295 -15.584 1.00 47.97 82 PRO A CA 1
ATOM 602 C C . PRO A 1 82 ? 15.597 -34.335 -15.268 1.00 47.97 82 PRO A C 1
ATOM 604 O O . PRO A 1 82 ? 15.567 -33.174 -15.736 1.00 47.97 82 PRO A O 1
#

Foldseek 3Di:
DKKKKKKAFADKKKKADVQQRDIDIDGHYHPDIDIDTDDPPDPRPPDDDDMDMDDDPRMDMDIDDDDDDDPPPPPDDDDDDD